Protein AF-A0A7H4M7T9-F1 (afdb_monomer_lite)

Radius of gyration: 28.95 Å; chains: 1; bounding box: 65×32×90 Å

Organism: Klebsiella variicola (NCBI:txid244366)

pLDDT: mean 80.7, std 13.99, range [36.09, 98.62]

Foldseek 3Di:
DVVVVVVVVVVVVVVVVVVVVVVVVVVVVVVVVVVVVVVVVVCCVVANDAQKKWKFKFAFDDPDQQDWDDPVRCPPTHTPDTDIHNHPVPPDPVVVAARIKMKMKHFYADDDDDPDGDGDIDIDIDIGGHDDD

Sequence (133 aa):
MGTTNAALAKKAEAAAVTALTQQVEQNGRDIRSNTDSITSLSNQLVNGQPNRWSRRLYPVQLANAGTVPSFSDVRAVAPTVVDEVADAAKLDFTSAGSYLIALYSCQVESGRRYHHHTGARRQGFLMIPAPYL

Secondary structure (DSSP, 8-state):
-HHHHHHHHHHHHHHHHHHHHHHHHHHHHHHHHHHHHHHHHHHHHHH-STT-EEEEEEE---SSTTPPP-GGGGTTPPPSEEEEESSGGG---STT-SSEEEEEEEEE---S-SS---PEEEEEEEEE-----

Structure (mmCIF, N/CA/C/O backbone):
data_AF-A0A7H4M7T9-F1
#
_entry.id   AF-A0A7H4M7T9-F1
#
loop_
_atom_site.group_PDB
_atom_site.id
_atom_site.type_symbol
_atom_site.label_atom_id
_atom_site.label_alt_id
_atom_site.label_comp_id
_atom_site.label_asym_id
_atom_site.label_entity_id
_atom_site.label_seq_id
_atom_site.pdbx_PDB_ins_code
_atom_site.Cartn_x
_atom_site.Cartn_y
_atom_site.Cartn_z
_atom_site.occupancy
_atom_site.B_iso_or_equiv
_atom_site.auth_seq_id
_atom_site.auth_comp_id
_atom_site.auth_asym_id
_atom_site.auth_atom_id
_atom_site.pdbx_PDB_model_num
ATOM 1 N N . MET A 1 1 ? -34.614 -2.216 58.022 1.00 64.62 1 MET A N 1
ATOM 2 C CA . MET A 1 1 ? -33.395 -2.662 57.306 1.00 64.62 1 MET A CA 1
ATOM 3 C C . MET A 1 1 ? -33.498 -2.632 55.772 1.00 64.62 1 MET A C 1
ATOM 5 O O . MET A 1 1 ? -32.474 -2.773 55.123 1.00 64.62 1 MET A O 1
ATOM 9 N N . GLY A 1 2 ? -34.667 -2.382 55.159 1.00 73.81 2 GLY A N 1
ATOM 10 C CA . GLY A 1 2 ? -34.794 -2.352 53.687 1.00 73.81 2 GLY A CA 1
ATOM 11 C C . GLY A 1 2 ? -34.290 -1.078 52.985 1.00 73.81 2 GLY A C 1
ATOM 12 O O . GLY A 1 2 ? -33.879 -1.139 51.831 1.00 73.81 2 GLY A O 1
ATOM 13 N N . THR A 1 3 ? -34.268 0.070 53.668 1.00 80.75 3 THR A N 1
ATOM 14 C CA . THR A 1 3 ? -33.884 1.366 53.072 1.00 80.75 3 THR A CA 1
ATOM 15 C C . THR A 1 3 ? -32.388 1.459 52.761 1.00 80.75 3 THR A C 1
ATOM 17 O O . THR A 1 3 ? -32.007 1.947 51.699 1.00 80.75 3 THR A O 1
ATOM 20 N N . THR A 1 4 ? -31.537 0.930 53.642 1.00 82.62 4 THR A N 1
ATOM 21 C CA . THR A 1 4 ? -30.078 0.907 53.460 1.00 82.62 4 THR A CA 1
ATOM 22 C C . THR A 1 4 ? -29.656 0.002 52.303 1.00 82.62 4 THR A C 1
ATOM 24 O O . THR A 1 4 ? -28.836 0.410 51.484 1.00 82.62 4 THR A O 1
ATOM 27 N N . ASN A 1 5 ? -30.251 -1.191 52.179 1.00 84.31 5 ASN A N 1
ATOM 28 C CA . ASN A 1 5 ? -29.942 -2.106 51.075 1.00 84.31 5 ASN A CA 1
ATOM 29 C C . ASN A 1 5 ? -30.339 -1.520 49.712 1.00 84.31 5 ASN A C 1
ATOM 31 O O . ASN A 1 5 ? -29.582 -1.642 48.754 1.00 84.31 5 ASN A O 1
ATOM 35 N N . ALA A 1 6 ? -31.479 -0.827 49.628 1.00 87.00 6 ALA A N 1
ATOM 36 C CA . ALA A 1 6 ? -31.903 -0.159 48.397 1.00 87.00 6 ALA A CA 1
ATOM 37 C C . ALA A 1 6 ? -30.980 1.014 48.012 1.00 87.00 6 ALA A C 1
ATOM 39 O O . ALA A 1 6 ? -30.665 1.200 46.837 1.00 87.00 6 ALA A O 1
ATOM 40 N N . ALA A 1 7 ? -30.515 1.794 48.993 1.00 86.69 7 ALA A N 1
ATOM 41 C CA . ALA A 1 7 ? -29.553 2.871 48.756 1.00 86.69 7 ALA A CA 1
ATOM 42 C C . ALA A 1 7 ? -28.188 2.333 48.294 1.00 86.69 7 ALA A C 1
ATOM 44 O O . ALA A 1 7 ? -27.565 2.907 47.399 1.00 86.69 7 ALA A O 1
ATOM 45 N N . LEU A 1 8 ? -27.744 1.210 48.868 1.00 87.88 8 LEU A N 1
ATOM 46 C CA . LEU A 1 8 ? -26.507 0.542 48.473 1.00 87.88 8 LEU A CA 1
ATOM 47 C C . LEU A 1 8 ? -26.581 0.014 47.033 1.00 87.88 8 LEU A C 1
ATOM 49 O O . LEU A 1 8 ? -25.646 0.238 46.266 1.00 87.88 8 LEU A O 1
ATOM 53 N N . ALA A 1 9 ? -27.702 -0.604 46.648 1.00 87.56 9 ALA A N 1
ATOM 54 C CA . ALA A 1 9 ? -27.934 -1.075 45.281 1.00 87.56 9 ALA A CA 1
ATOM 55 C C . ALA A 1 9 ? -27.879 0.075 44.259 1.00 87.56 9 ALA A C 1
ATOM 57 O O . ALA A 1 9 ? -27.102 0.016 43.311 1.00 87.56 9 ALA A O 1
ATOM 58 N N . LYS A 1 10 ? -28.589 1.184 44.513 1.00 89.62 10 LYS A N 1
ATOM 59 C CA . LYS A 1 10 ? -28.548 2.372 43.638 1.00 89.62 10 LYS A CA 1
ATOM 60 C C . LYS A 1 10 ? -27.150 2.970 43.502 1.00 89.62 10 LYS A C 1
ATOM 62 O O . LYS A 1 10 ? -26.765 3.419 42.427 1.00 89.62 10 LYS A O 1
ATOM 67 N N . LYS A 1 11 ? -26.374 2.995 44.590 1.00 86.38 11 LYS A N 1
ATOM 68 C CA . LYS A 1 11 ? -24.992 3.490 44.555 1.00 86.38 11 LYS A CA 1
ATOM 69 C C . LYS A 1 11 ? -24.090 2.576 43.720 1.00 86.38 11 LYS A C 1
ATOM 71 O O . LYS A 1 11 ? -23.244 3.081 42.985 1.00 86.38 11 LYS A O 1
ATOM 76 N N . ALA A 1 12 ? -24.278 1.261 43.816 1.00 89.00 12 ALA A N 1
ATOM 77 C CA . ALA A 1 12 ? -23.558 0.292 42.995 1.00 89.00 12 ALA A CA 1
ATOM 78 C C . ALA A 1 12 ? -23.916 0.434 41.504 1.00 89.00 12 ALA A C 1
ATOM 80 O O . ALA A 1 12 ? -23.020 0.472 40.665 1.00 89.00 12 ALA A O 1
ATOM 81 N N . GLU A 1 13 ? -25.199 0.608 41.178 1.00 94.12 13 GLU A N 1
ATOM 82 C CA . GLU A 1 13 ? -25.668 0.882 39.812 1.00 94.12 13 GLU A CA 1
ATOM 83 C C . GLU A 1 13 ? -25.070 2.180 39.251 1.00 94.12 13 GLU A C 1
ATOM 85 O O . GLU A 1 13 ? -24.544 2.191 38.140 1.00 94.12 13 GLU A O 1
ATOM 90 N N . ALA A 1 14 ? -25.065 3.264 40.032 1.00 94.50 14 ALA A N 1
ATOM 91 C CA . ALA A 1 14 ? -24.474 4.536 39.616 1.00 94.50 14 ALA A CA 1
ATOM 92 C C . ALA A 1 14 ? -22.960 4.424 39.344 1.00 94.50 14 ALA A C 1
ATOM 94 O O . ALA A 1 14 ? -22.448 5.028 38.397 1.00 94.50 14 ALA A O 1
ATOM 95 N N . ALA A 1 15 ? -22.240 3.629 40.141 1.00 94.75 15 ALA A N 1
ATOM 96 C CA . ALA A 1 15 ? -20.821 3.359 39.923 1.00 94.75 15 ALA A CA 1
ATOM 97 C C . ALA A 1 15 ? -20.584 2.544 38.640 1.00 94.75 15 ALA A C 1
ATOM 99 O O . ALA A 1 15 ? -19.703 2.890 37.853 1.00 94.75 15 ALA A O 1
ATOM 100 N N . ALA A 1 16 ? -21.401 1.516 38.393 1.00 96.69 16 ALA A N 1
ATOM 101 C CA . ALA A 1 16 ? -21.334 0.717 37.170 1.00 96.69 16 ALA A CA 1
ATOM 102 C C . ALA A 1 16 ? -21.625 1.558 35.916 1.00 96.69 16 ALA A C 1
ATOM 104 O O . ALA A 1 16 ? -20.903 1.459 34.925 1.00 96.69 16 ALA A O 1
ATOM 105 N N . VAL A 1 17 ? -22.630 2.439 35.976 1.00 97.12 17 VAL A N 1
ATOM 106 C CA . VAL A 1 17 ? -22.944 3.373 34.884 1.00 97.12 17 VAL A CA 1
ATOM 107 C C . VAL A 1 17 ? -21.786 4.337 34.644 1.00 97.12 17 VAL A C 1
ATOM 109 O O . VAL A 1 17 ? -21.398 4.544 33.500 1.00 97.12 17 VAL A O 1
ATOM 112 N N . THR A 1 18 ? -21.180 4.880 35.701 1.00 97.12 18 THR A N 1
ATOM 113 C CA . THR A 1 18 ? -20.014 5.770 35.570 1.00 97.12 18 THR A CA 1
ATOM 114 C C . THR A 1 18 ? -18.841 5.064 34.887 1.00 97.12 18 THR A C 1
ATOM 116 O O . THR A 1 18 ? -18.236 5.629 33.977 1.00 97.12 18 THR A O 1
ATOM 119 N N . ALA A 1 19 ? -18.548 3.820 35.278 1.00 97.75 19 ALA A N 1
ATOM 120 C CA . ALA A 1 19 ? -17.489 3.024 34.663 1.00 97.75 19 ALA A CA 1
ATOM 121 C C . ALA A 1 19 ? -17.773 2.737 33.179 1.00 97.75 19 ALA A C 1
ATOM 123 O O . ALA A 1 19 ? -16.881 2.867 32.341 1.00 97.75 19 ALA A O 1
ATOM 124 N N . LEU A 1 20 ? -19.024 2.410 32.833 1.00 98.31 20 LEU A N 1
ATOM 125 C CA . LEU A 1 20 ? -19.424 2.205 31.441 1.00 98.31 20 LEU A CA 1
ATOM 126 C C . LEU A 1 20 ? -19.294 3.491 30.617 1.00 98.31 20 LEU A C 1
ATOM 128 O O . LEU A 1 20 ? -18.774 3.443 29.505 1.00 98.31 20 LEU A O 1
ATOM 132 N N . THR A 1 21 ? -19.707 4.640 31.157 1.00 98.12 21 THR A N 1
ATOM 133 C CA . THR A 1 21 ? -19.552 5.943 30.491 1.00 98.12 21 THR A CA 1
ATOM 134 C C . THR A 1 21 ? -18.083 6.234 30.194 1.00 98.12 21 THR A C 1
ATOM 136 O O . THR A 1 21 ? -17.741 6.546 29.055 1.00 98.12 21 THR A O 1
ATOM 139 N N . GLN A 1 22 ? -17.197 6.043 31.176 1.00 98.56 22 GLN A N 1
ATOM 140 C CA . GLN A 1 22 ? -15.754 6.227 30.995 1.00 98.56 22 GLN A CA 1
ATOM 141 C C . GLN A 1 22 ? -15.181 5.287 29.926 1.00 98.56 22 GLN A C 1
ATOM 143 O O . GLN A 1 22 ? -14.381 5.714 29.091 1.00 98.56 22 GLN A O 1
ATOM 148 N N . GLN A 1 23 ? -15.617 4.023 29.911 1.00 98.56 23 GLN A N 1
ATOM 149 C CA . GLN A 1 23 ? -15.197 3.058 28.897 1.00 98.56 23 GLN A CA 1
ATOM 150 C C . GLN A 1 23 ? -15.670 3.464 27.498 1.00 98.56 23 GLN A C 1
ATOM 152 O O . GLN A 1 23 ? -14.899 3.386 26.546 1.00 98.56 23 GLN A O 1
ATOM 157 N N . VAL A 1 24 ? -16.919 3.911 27.350 1.00 98.62 24 VAL A N 1
ATOM 158 C CA . VAL A 1 24 ? -17.466 4.355 26.059 1.00 98.62 24 VAL A CA 1
ATOM 159 C C . VAL A 1 24 ? -16.740 5.600 25.555 1.00 98.62 24 VAL A C 1
ATOM 161 O O . VAL A 1 24 ? -16.415 5.677 24.370 1.00 98.62 24 VAL A O 1
ATOM 164 N N . GLU A 1 25 ? -16.430 6.552 26.434 1.00 98.56 25 GLU A N 1
ATOM 165 C CA . GLU A 1 25 ? -15.628 7.724 26.079 1.00 98.56 25 GLU A CA 1
ATOM 166 C C . GLU A 1 25 ? -14.226 7.333 25.607 1.00 98.56 25 GLU A C 1
ATOM 168 O O . GLU A 1 25 ? -13.764 7.838 24.580 1.00 98.56 25 GLU A O 1
ATOM 173 N N . GLN A 1 26 ? -13.566 6.412 26.318 1.00 98.62 26 GLN A N 1
ATOM 174 C CA . GLN A 1 26 ? -12.257 5.895 25.923 1.00 98.62 26 GLN A CA 1
ATOM 175 C C . GLN A 1 26 ? -12.327 5.169 24.580 1.00 98.62 26 GLN A C 1
ATOM 177 O O . GLN A 1 26 ? -11.570 5.506 23.675 1.00 98.62 26 GLN A O 1
ATOM 182 N N . ASN A 1 27 ? -13.300 4.275 24.401 1.00 98.50 27 ASN A N 1
ATOM 183 C CA . ASN A 1 27 ? -13.534 3.596 23.130 1.00 98.50 27 ASN A CA 1
ATOM 184 C C . ASN A 1 27 ? -13.744 4.610 22.001 1.00 98.50 27 ASN A C 1
ATOM 186 O O . ASN A 1 27 ? -13.192 4.461 20.916 1.00 98.50 27 ASN A O 1
ATOM 190 N N . GLY A 1 28 ? -14.503 5.679 22.250 1.00 98.62 28 GLY A N 1
ATOM 191 C CA . GLY A 1 28 ? -14.693 6.756 21.285 1.00 98.62 28 GLY A CA 1
ATOM 192 C C . GLY A 1 28 ? -13.389 7.475 20.928 1.00 98.62 28 GLY A C 1
ATOM 193 O O . GLY A 1 28 ? -13.214 7.883 19.779 1.00 98.62 28 GLY A O 1
ATOM 194 N N . ARG A 1 29 ? -12.466 7.662 21.880 1.00 98.62 29 ARG A N 1
ATOM 195 C CA . ARG A 1 29 ? -11.125 8.216 21.610 1.00 98.62 29 ARG A CA 1
ATOM 196 C C . ARG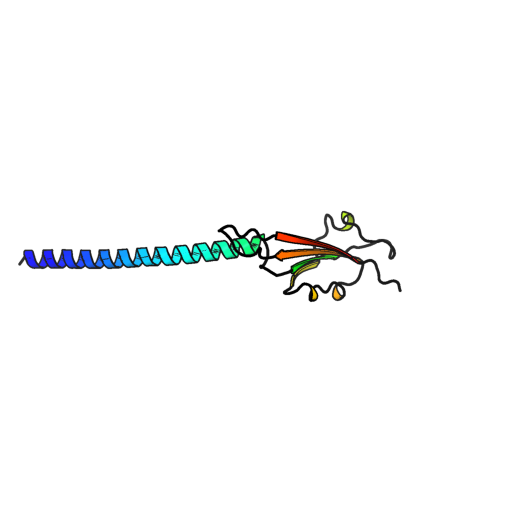 A 1 29 ? -10.291 7.256 20.761 1.00 98.62 29 ARG A C 1
ATOM 198 O O . ARG A 1 29 ? -9.755 7.676 19.736 1.00 98.62 29 ARG A O 1
ATOM 205 N N . ASP A 1 30 ? -10.259 5.981 21.131 1.00 98.38 30 ASP A N 1
ATOM 206 C CA . ASP A 1 30 ? -9.470 4.953 20.446 1.00 98.38 30 ASP A CA 1
ATOM 207 C C . ASP A 1 30 ? -9.966 4.726 19.011 1.00 98.38 30 ASP A C 1
ATOM 209 O O . ASP A 1 30 ? -9.174 4.663 18.074 1.00 98.38 30 ASP A O 1
ATOM 213 N N . ILE A 1 31 ? -11.287 4.702 18.803 1.00 98.12 31 ILE A N 1
ATOM 214 C CA . ILE A 1 31 ? -11.896 4.573 17.472 1.00 98.12 31 ILE A CA 1
ATOM 215 C C . ILE A 1 31 ? -11.511 5.749 16.570 1.00 98.12 31 ILE A C 1
ATOM 217 O O . ILE A 1 31 ? -11.197 5.535 15.398 1.00 98.12 31 ILE A O 1
ATOM 221 N N . ARG A 1 32 ? -11.510 6.985 17.089 1.00 98.00 32 ARG A N 1
ATOM 222 C CA . ARG A 1 32 ? -11.076 8.156 16.308 1.00 98.00 32 ARG A CA 1
ATOM 223 C C . ARG A 1 32 ? -9.605 8.034 15.914 1.00 98.00 32 ARG A C 1
ATOM 225 O O . ARG A 1 32 ? -9.294 8.159 14.736 1.00 98.00 32 ARG A O 1
ATOM 232 N N . SER A 1 33 ? -8.735 7.678 16.860 1.00 97.81 33 SER A N 1
ATOM 233 C CA . SER A 1 33 ? -7.309 7.457 16.587 1.00 97.81 33 SER A CA 1
ATOM 234 C C . SER A 1 33 ? -7.070 6.358 15.540 1.00 97.81 33 SER A C 1
ATOM 236 O O . SER A 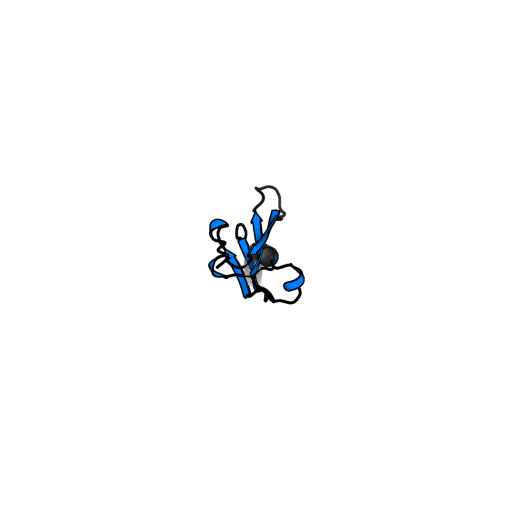1 33 ? -6.262 6.525 14.620 1.00 97.81 33 SER A O 1
ATOM 238 N N . ASN A 1 34 ? -7.823 5.259 15.620 1.00 97.62 34 ASN A N 1
ATOM 239 C CA . ASN A 1 34 ? -7.773 4.192 14.625 1.00 97.62 34 ASN A CA 1
ATOM 240 C C . ASN A 1 34 ? -8.267 4.669 13.253 1.00 97.62 34 ASN A C 1
ATOM 242 O O . ASN A 1 34 ? -7.662 4.334 12.240 1.00 97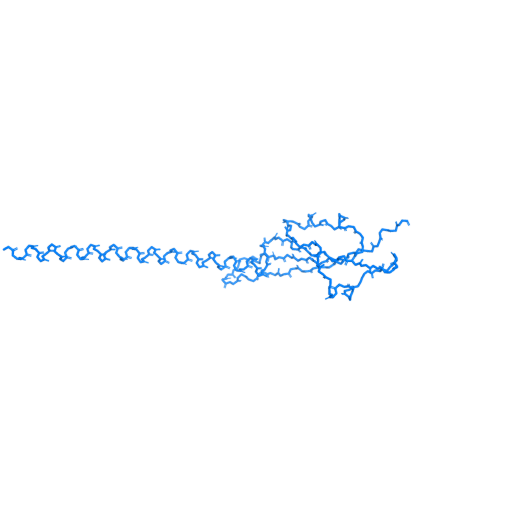.62 34 ASN A O 1
ATOM 246 N N . THR A 1 35 ? -9.328 5.478 13.207 1.00 97.25 35 THR A N 1
ATOM 247 C CA . THR A 1 35 ? -9.873 6.039 11.958 1.00 97.25 35 THR A CA 1
ATOM 248 C C . THR A 1 35 ? -8.864 6.958 11.269 1.00 97.25 35 THR A C 1
ATOM 250 O O . THR A 1 35 ? -8.666 6.856 10.055 1.00 97.25 35 THR A O 1
ATOM 253 N N . ASP A 1 36 ? -8.172 7.804 12.033 1.00 95.62 36 ASP A N 1
ATOM 254 C CA . ASP A 1 36 ? -7.114 8.678 11.515 1.00 95.62 36 ASP A CA 1
ATOM 255 C C . ASP A 1 36 ? -5.940 7.858 10.964 1.00 95.62 36 ASP A C 1
ATOM 257 O O . ASP A 1 36 ? -5.446 8.116 9.861 1.00 95.62 36 ASP A O 1
ATOM 261 N N . SER A 1 37 ? -5.543 6.810 11.693 1.00 94.88 37 SER A N 1
ATOM 262 C CA . SER A 1 37 ? -4.493 5.882 11.263 1.00 94.88 37 SER A CA 1
ATOM 263 C C . SER A 1 37 ? -4.883 5.179 9.962 1.00 94.88 37 SER A C 1
ATOM 265 O O . SER A 1 37 ? -4.132 5.226 8.992 1.00 94.88 37 SER A O 1
ATOM 267 N N . ILE A 1 38 ? -6.086 4.603 9.886 1.00 95.00 38 ILE A N 1
ATOM 268 C CA . ILE A 1 38 ? -6.602 3.937 8.680 1.00 95.00 38 ILE A CA 1
ATOM 269 C C . ILE A 1 38 ? -6.654 4.905 7.496 1.00 95.00 38 ILE A C 1
ATOM 271 O O . ILE A 1 38 ? -6.261 4.538 6.391 1.00 95.00 38 ILE A O 1
ATOM 275 N N . THR A 1 39 ? -7.084 6.147 7.718 1.00 90.75 39 THR A N 1
ATOM 276 C CA . THR A 1 39 ? -7.114 7.177 6.671 1.00 90.75 39 THR A CA 1
ATOM 277 C C . THR A 1 39 ? -5.708 7.453 6.133 1.00 90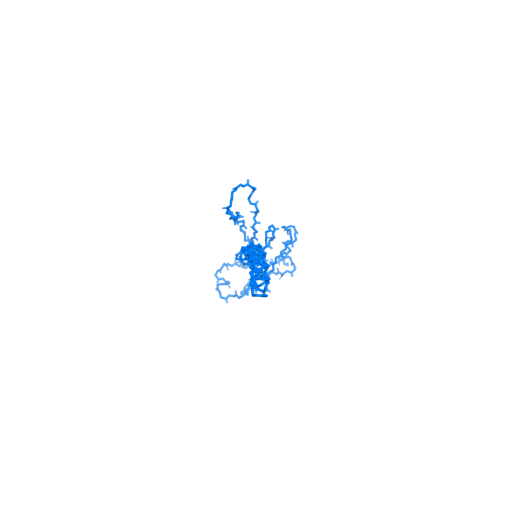.75 39 THR A C 1
ATOM 279 O O . THR A 1 39 ? -5.506 7.507 4.919 1.00 90.75 39 THR A O 1
ATOM 282 N N . SER A 1 40 ? -4.716 7.568 7.019 1.00 86.38 40 SER A N 1
ATOM 283 C CA . SER A 1 40 ? -3.311 7.737 6.637 1.00 86.38 40 SER A CA 1
ATOM 284 C C . SER A 1 40 ? -2.785 6.537 5.840 1.00 86.38 40 SER A C 1
ATOM 286 O O . SER A 1 40 ? -2.249 6.715 4.744 1.00 86.38 40 SER A O 1
ATOM 288 N N . LEU A 1 41 ? -3.019 5.310 6.325 1.00 91.50 41 LEU A N 1
ATOM 289 C CA . LEU A 1 41 ? -2.618 4.083 5.630 1.00 91.50 41 LEU A CA 1
ATOM 290 C C . LEU A 1 41 ? -3.286 3.955 4.252 1.00 91.50 41 LEU A C 1
ATOM 292 O O . LEU A 1 41 ? -2.614 3.635 3.274 1.00 91.50 41 LEU A O 1
ATOM 296 N N . SER A 1 42 ? -4.587 4.238 4.148 1.00 90.50 42 SER A N 1
ATOM 297 C CA . SER A 1 42 ? -5.323 4.201 2.879 1.00 90.50 42 SER A CA 1
ATOM 298 C C . SER A 1 42 ? -4.731 5.180 1.867 1.00 90.50 42 SER A C 1
ATOM 300 O O . SER A 1 42 ? -4.558 4.845 0.694 1.00 90.50 42 SER A O 1
ATOM 302 N N . ASN A 1 43 ? -4.380 6.386 2.317 1.00 85.19 43 ASN A N 1
ATOM 303 C CA . ASN A 1 43 ? -3.747 7.377 1.457 1.00 85.19 43 ASN A CA 1
ATOM 304 C C . ASN A 1 43 ? -2.354 6.929 1.005 1.00 85.19 43 ASN A C 1
ATOM 306 O O . ASN A 1 43 ? -2.039 7.094 -0.172 1.00 85.19 43 ASN A O 1
ATOM 310 N N . GLN A 1 44 ? -1.552 6.331 1.893 1.00 85.31 44 GLN A N 1
ATOM 311 C CA . GLN A 1 44 ? -0.237 5.782 1.548 1.00 85.31 44 GLN A CA 1
ATOM 312 C C . GLN A 1 44 ? -0.336 4.618 0.556 1.00 85.31 44 GLN A C 1
ATOM 314 O O . GLN A 1 44 ? 0.465 4.535 -0.366 1.00 85.31 44 GLN A O 1
ATOM 319 N N . LEU A 1 45 ? -1.327 3.736 0.691 1.00 87.00 45 LEU A N 1
ATOM 320 C CA . LEU A 1 45 ? -1.498 2.603 -0.221 1.00 87.00 45 LEU A CA 1
ATOM 321 C C . LEU A 1 45 ? -1.865 3.053 -1.644 1.00 87.00 45 LEU A C 1
ATOM 323 O O . LEU A 1 45 ? -1.335 2.530 -2.621 1.00 87.00 45 LEU A O 1
ATOM 327 N N . VAL A 1 46 ? -2.774 4.022 -1.769 1.00 84.56 46 VAL A N 1
ATOM 328 C CA . VAL A 1 46 ? -3.255 4.507 -3.075 1.00 84.56 46 VAL A CA 1
ATOM 329 C C . VAL A 1 46 ? -2.252 5.458 -3.733 1.00 84.56 46 VAL A C 1
ATOM 331 O O . VAL A 1 46 ? -2.128 5.496 -4.964 1.00 84.56 46 VAL A O 1
ATOM 334 N N . ASN A 1 47 ? -1.549 6.256 -2.928 1.00 79.88 47 ASN A N 1
ATOM 335 C CA . ASN A 1 47 ? -0.676 7.316 -3.424 1.00 79.88 47 ASN A CA 1
ATOM 336 C C . ASN A 1 47 ? 0.819 7.012 -3.341 1.00 79.88 47 ASN A C 1
ATOM 338 O O . ASN A 1 47 ? 1.596 7.742 -3.954 1.00 79.88 47 ASN A O 1
ATOM 342 N N . GLY A 1 48 ? 1.210 5.929 -2.677 1.00 81.12 48 GLY A N 1
ATOM 343 C CA . GLY A 1 48 ? 2.590 5.702 -2.268 1.00 81.12 48 GLY A CA 1
ATOM 344 C C . GLY A 1 48 ? 2.943 6.518 -1.026 1.00 81.12 48 GLY A C 1
ATOM 345 O O . GLY A 1 48 ? 2.177 7.377 -0.570 1.00 81.12 48 GLY A O 1
ATOM 346 N N . GLN A 1 49 ? 4.115 6.251 -0.458 1.00 84.75 49 GLN A N 1
ATOM 347 C CA . GLN A 1 49 ? 4.595 7.018 0.689 1.00 84.75 49 GLN A CA 1
ATOM 348 C C . GLN A 1 49 ? 4.859 8.486 0.292 1.00 84.75 49 GLN A C 1
ATOM 350 O O . GLN A 1 49 ? 5.393 8.762 -0.790 1.00 84.75 49 GLN A O 1
ATOM 355 N N . PRO A 1 50 ? 4.514 9.460 1.155 1.00 79.25 50 PRO A N 1
ATOM 356 C CA . PRO A 1 50 ? 4.756 10.869 0.869 1.00 79.25 50 PRO A CA 1
ATOM 357 C C . PRO A 1 50 ? 6.256 11.144 0.721 1.00 79.25 50 PRO A C 1
ATOM 359 O O . PRO A 1 50 ? 7.079 10.575 1.438 1.00 79.25 50 PRO A O 1
ATOM 362 N N . ASN A 1 51 ? 6.610 12.038 -0.207 1.00 80.81 51 ASN A N 1
ATOM 363 C CA . ASN A 1 51 ? 7.991 12.433 -0.505 1.00 80.81 51 ASN A CA 1
ATOM 364 C C . ASN A 1 51 ? 8.922 11.263 -0.884 1.00 80.81 51 ASN A C 1
ATOM 366 O O . ASN A 1 51 ? 10.143 11.387 -0.800 1.00 80.81 51 ASN A O 1
ATOM 370 N N . ARG A 1 52 ? 8.364 10.130 -1.324 1.00 85.44 52 ARG A N 1
ATOM 371 C CA . ARG A 1 52 ? 9.105 9.001 -1.894 1.00 85.44 52 ARG A CA 1
ATOM 372 C C . ARG A 1 52 ? 8.883 8.943 -3.399 1.00 85.44 52 ARG A C 1
ATOM 374 O O . ARG A 1 52 ? 7.815 9.286 -3.904 1.00 85.44 52 ARG A O 1
ATOM 381 N N . TRP A 1 53 ? 9.901 8.488 -4.119 1.00 86.94 53 TRP A N 1
ATOM 382 C CA . TRP A 1 53 ? 9.815 8.250 -5.553 1.00 86.94 53 TRP A CA 1
ATOM 383 C C . TRP A 1 53 ? 9.513 6.782 -5.807 1.00 86.94 53 TRP A C 1
ATOM 385 O O . TRP A 1 53 ? 10.359 5.925 -5.572 1.00 86.94 53 TRP A O 1
ATOM 395 N N . SER A 1 54 ? 8.319 6.496 -6.310 1.00 88.56 54 SER A N 1
ATOM 396 C CA . SER A 1 54 ? 8.003 5.195 -6.885 1.00 88.56 54 SER A CA 1
ATOM 397 C C . SER A 1 54 ? 8.688 5.073 -8.242 1.00 88.56 54 SER A C 1
ATOM 399 O O . SER A 1 54 ? 8.555 5.975 -9.075 1.00 88.56 54 SER A O 1
ATOM 401 N N . ARG A 1 55 ? 9.393 3.965 -8.485 1.00 88.50 55 ARG A N 1
ATOM 402 C CA . ARG A 1 55 ? 9.908 3.611 -9.814 1.00 88.50 55 ARG A CA 1
ATOM 403 C C . ARG A 1 55 ? 9.386 2.247 -10.245 1.00 88.50 55 ARG A C 1
ATOM 405 O O . ARG A 1 55 ? 9.201 1.336 -9.439 1.00 88.50 55 ARG A O 1
ATOM 412 N N . ARG A 1 56 ? 9.142 2.120 -11.546 1.00 89.50 56 ARG A N 1
ATOM 413 C CA . ARG A 1 56 ? 8.774 0.876 -12.219 1.00 89.50 56 ARG A CA 1
ATOM 414 C C . ARG A 1 56 ? 9.648 0.713 -13.448 1.00 89.50 56 ARG A C 1
ATOM 416 O O . ARG A 1 56 ? 9.662 1.605 -14.297 1.00 89.50 56 ARG A O 1
ATOM 423 N N . LEU A 1 57 ? 10.358 -0.405 -13.539 1.00 88.62 57 LEU A N 1
ATOM 424 C CA . LEU A 1 57 ? 11.261 -0.693 -14.655 1.00 88.62 57 LEU A CA 1
ATOM 425 C C . LEU A 1 57 ? 10.699 -1.827 -15.498 1.00 88.62 57 LEU A C 1
ATOM 427 O O . LEU A 1 57 ? 10.410 -2.901 -14.973 1.00 88.62 57 LEU A O 1
ATOM 431 N N . TYR A 1 58 ? 10.544 -1.575 -16.793 1.00 89.31 58 TYR A N 1
ATOM 432 C CA . TYR A 1 58 ? 10.042 -2.543 -17.757 1.00 89.31 58 TYR A CA 1
ATOM 433 C C . TYR A 1 58 ? 11.176 -2.944 -18.700 1.00 89.31 58 TYR A C 1
ATOM 435 O O . TYR A 1 58 ? 11.649 -2.078 -19.447 1.00 89.31 58 TYR A O 1
ATOM 443 N N . PRO A 1 59 ? 11.628 -4.212 -18.673 1.00 84.50 59 PRO A N 1
ATOM 444 C CA . PRO A 1 59 ? 12.585 -4.704 -19.652 1.00 84.50 59 PRO A CA 1
ATOM 445 C C . PRO A 1 59 ? 11.941 -4.715 -21.031 1.00 84.50 59 PRO A C 1
ATOM 447 O O . PRO A 1 59 ? 10.758 -5.030 -21.176 1.00 84.50 59 PRO A O 1
ATOM 450 N N . VAL A 1 60 ? 12.736 -4.394 -22.045 1.00 82.19 60 VAL A N 1
ATOM 451 C CA . VAL A 1 60 ? 12.301 -4.433 -23.435 1.00 82.19 60 VAL A CA 1
ATOM 452 C C . VAL A 1 60 ? 13.220 -5.358 -24.210 1.00 82.19 60 VAL A C 1
ATOM 454 O O . VAL A 1 60 ? 14.435 -5.174 -24.250 1.00 82.19 60 VAL A O 1
ATOM 457 N N . GLN A 1 61 ? 12.630 -6.369 -24.841 1.00 75.12 61 GLN A N 1
ATOM 458 C CA . GLN A 1 61 ? 13.351 -7.251 -25.744 1.00 75.12 61 GLN A CA 1
ATOM 459 C C . GLN A 1 61 ? 13.306 -6.644 -27.145 1.00 75.12 61 GLN A C 1
ATOM 461 O O . GLN A 1 61 ? 12.302 -6.744 -27.846 1.00 75.12 61 GLN A O 1
ATOM 466 N N . LEU A 1 62 ? 14.387 -5.977 -27.543 1.00 72.12 62 LEU A N 1
ATOM 467 C CA . LEU A 1 62 ? 14.494 -5.369 -28.865 1.00 72.12 62 LEU A CA 1
ATOM 468 C C . LEU A 1 62 ? 15.140 -6.337 -29.852 1.00 72.12 62 LEU A C 1
ATOM 470 O O . LEU A 1 62 ? 16.137 -6.986 -29.546 1.00 72.12 62 LEU A O 1
ATOM 474 N N . ALA A 1 63 ? 14.575 -6.410 -31.058 1.00 69.69 63 ALA A N 1
ATOM 475 C CA . ALA A 1 63 ? 15.114 -7.235 -32.137 1.00 69.69 63 ALA A CA 1
ATOM 476 C C . ALA A 1 63 ? 16.466 -6.713 -32.657 1.00 69.69 63 ALA A C 1
ATOM 478 O O . ALA A 1 63 ? 17.266 -7.492 -33.162 1.00 69.69 63 ALA A O 1
ATOM 479 N N . ASN A 1 64 ? 16.722 -5.406 -32.521 1.00 70.25 64 ASN A N 1
ATOM 480 C CA . ASN A 1 64 ? 17.919 -4.738 -33.021 1.00 70.25 64 ASN A CA 1
ATOM 481 C C . ASN A 1 64 ? 18.496 -3.788 -31.971 1.00 70.25 64 ASN A C 1
ATOM 483 O O . ASN A 1 64 ? 17.767 -3.012 -31.353 1.00 70.25 64 ASN A O 1
ATOM 487 N N . ALA A 1 65 ? 19.823 -3.791 -31.843 1.00 64.38 65 ALA A N 1
ATOM 488 C CA . ALA A 1 65 ? 20.525 -3.054 -30.798 1.00 64.38 65 ALA A CA 1
ATOM 489 C C . ALA A 1 65 ? 20.496 -1.515 -30.936 1.00 64.38 65 ALA A C 1
ATOM 491 O O . ALA A 1 65 ? 20.828 -0.797 -29.999 1.00 64.38 65 ALA A O 1
ATOM 492 N N . GLY A 1 66 ? 20.078 -0.993 -32.093 1.00 67.31 66 GLY A N 1
ATOM 493 C CA . GLY A 1 66 ? 19.997 0.450 -32.360 1.00 67.31 66 GLY A CA 1
ATOM 494 C C . GLY A 1 66 ? 18.610 1.067 -32.162 1.00 67.31 66 GLY A C 1
ATOM 495 O O . GLY A 1 66 ? 18.443 2.268 -32.368 1.00 67.31 66 GLY A O 1
ATOM 496 N N . THR A 1 67 ? 17.593 0.275 -31.819 1.00 72.94 67 THR A N 1
ATOM 497 C CA . THR A 1 67 ? 16.218 0.775 -31.712 1.00 72.94 67 THR A CA 1
ATOM 498 C C . THR A 1 67 ? 15.968 1.370 -30.328 1.00 72.94 67 THR A C 1
ATOM 500 O O . THR A 1 67 ? 16.225 0.732 -29.310 1.00 72.94 67 THR A O 1
ATOM 503 N N . VAL A 1 68 ? 15.443 2.597 -30.281 1.00 75.88 68 VAL A N 1
ATOM 504 C CA . VAL A 1 68 ? 14.943 3.191 -29.034 1.00 75.88 68 VAL A CA 1
ATOM 505 C C . VAL A 1 68 ? 13.648 2.465 -28.644 1.00 75.88 68 VAL A C 1
ATOM 507 O O . VAL A 1 68 ? 12.751 2.377 -29.485 1.00 75.88 68 VAL A O 1
ATOM 510 N N . PRO A 1 69 ? 13.525 1.952 -27.406 1.00 81.06 69 PRO A N 1
ATOM 511 C CA . PRO A 1 69 ? 12.294 1.325 -26.932 1.00 81.06 69 PRO A CA 1
ATOM 512 C C . PRO A 1 69 ? 11.071 2.240 -27.068 1.00 81.06 69 PRO A C 1
ATOM 514 O O . PRO A 1 69 ? 11.187 3.452 -26.922 1.00 81.06 69 PRO A O 1
ATOM 517 N N . SER A 1 70 ? 9.883 1.677 -27.268 1.00 84.94 70 SER A N 1
ATOM 518 C CA . SER A 1 70 ? 8.611 2.402 -27.325 1.00 84.94 70 SER A CA 1
ATOM 519 C C . SER A 1 70 ? 7.604 1.856 -26.308 1.00 84.94 70 SER A C 1
ATOM 521 O O . SER A 1 70 ? 7.660 0.696 -25.908 1.00 84.94 70 SER A O 1
ATOM 523 N N . PHE A 1 71 ? 6.616 2.659 -25.902 1.00 83.94 71 PHE A N 1
ATOM 524 C CA . PHE A 1 71 ? 5.591 2.193 -24.954 1.00 83.94 71 PHE A CA 1
ATOM 525 C C . PHE A 1 71 ? 4.780 0.991 -25.452 1.00 83.94 71 PHE A C 1
ATOM 527 O O . PHE A 1 71 ? 4.255 0.231 -24.638 1.00 83.94 71 PHE A O 1
ATOM 534 N N . SER A 1 72 ? 4.679 0.804 -26.770 1.00 86.38 72 SER A N 1
ATOM 535 C CA . SER A 1 72 ? 4.028 -0.370 -27.354 1.00 86.38 72 SER A CA 1
ATOM 536 C C . SER A 1 72 ? 4.698 -1.668 -26.913 1.00 86.38 72 SER A C 1
ATOM 538 O O . SER A 1 72 ? 3.996 -2.654 -26.690 1.00 86.38 72 SER A O 1
ATOM 540 N N . ASP A 1 73 ? 6.014 -1.639 -26.701 1.00 83.75 73 ASP A N 1
ATOM 541 C CA . ASP A 1 73 ? 6.813 -2.817 -26.373 1.00 83.75 73 ASP A CA 1
ATOM 542 C C . ASP A 1 73 ? 6.548 -3.348 -24.952 1.00 83.75 73 ASP A C 1
ATOM 544 O O . ASP A 1 73 ? 6.900 -4.482 -24.642 1.00 83.75 73 ASP A O 1
ATOM 548 N N . VAL A 1 74 ? 5.884 -2.567 -24.086 1.00 86.25 74 VAL A N 1
ATOM 549 C CA . VAL A 1 74 ? 5.648 -2.927 -22.672 1.00 86.25 74 VAL A CA 1
ATOM 550 C C . VAL A 1 74 ? 4.174 -3.072 -22.291 1.00 86.25 74 VAL A C 1
ATOM 552 O O . VAL A 1 74 ? 3.861 -3.309 -21.126 1.00 86.25 74 VAL A O 1
ATOM 555 N N . ARG A 1 75 ? 3.236 -2.977 -23.246 1.00 84.69 75 ARG A N 1
ATOM 556 C CA . ARG A 1 75 ? 1.782 -2.986 -22.958 1.00 84.69 75 ARG A CA 1
ATOM 557 C C . ARG A 1 75 ? 1.280 -4.240 -22.228 1.00 84.69 75 ARG A C 1
ATOM 559 O O . ARG A 1 75 ? 0.250 -4.167 -21.567 1.00 84.69 75 ARG A O 1
ATOM 566 N N . ALA A 1 76 ? 1.987 -5.362 -22.349 1.00 84.94 76 ALA A N 1
ATOM 567 C CA . ALA A 1 76 ? 1.674 -6.628 -21.679 1.00 84.94 76 ALA A CA 1
ATOM 568 C C . ALA A 1 76 ? 2.858 -7.182 -20.863 1.00 84.94 76 ALA A C 1
ATOM 570 O O . ALA A 1 76 ? 2.859 -8.350 -20.480 1.00 84.94 76 ALA A O 1
ATOM 571 N N . VAL A 1 77 ? 3.875 -6.356 -20.610 1.00 87.31 77 VAL A N 1
ATOM 572 C CA . VAL A 1 77 ? 5.084 -6.757 -19.885 1.00 87.31 77 VAL A CA 1
ATOM 573 C C . VAL A 1 77 ? 4.957 -6.308 -18.434 1.00 87.31 77 VAL A C 1
ATOM 575 O O . VAL A 1 77 ? 4.703 -5.137 -18.151 1.00 87.31 77 VAL A O 1
ATOM 578 N N . ALA A 1 78 ? 5.129 -7.239 -17.495 1.00 88.81 78 ALA A N 1
ATOM 579 C CA . ALA A 1 78 ? 5.194 -6.898 -16.080 1.00 88.81 78 ALA A CA 1
ATOM 580 C C . ALA A 1 78 ? 6.522 -6.180 -15.772 1.00 88.81 78 ALA A C 1
ATOM 582 O O . ALA A 1 78 ? 7.561 -6.560 -16.319 1.00 88.81 78 ALA A O 1
ATOM 583 N N . PRO A 1 79 ? 6.526 -5.162 -14.896 1.00 89.88 79 PRO A N 1
ATOM 584 C CA . PRO A 1 79 ? 7.773 -4.538 -14.480 1.00 89.88 79 PRO A CA 1
ATOM 585 C C . PRO A 1 79 ? 8.625 -5.534 -13.684 1.00 89.88 79 PRO A C 1
ATOM 587 O O . PRO A 1 79 ? 8.103 -6.289 -12.865 1.00 89.88 79 PRO A O 1
ATOM 590 N N . THR A 1 80 ? 9.939 -5.502 -13.885 1.00 89.31 80 THR A N 1
ATOM 591 C CA . THR A 1 80 ? 10.895 -6.316 -13.116 1.00 89.31 80 THR A CA 1
ATOM 592 C C . THR A 1 80 ? 11.274 -5.672 -11.791 1.00 89.31 80 THR A C 1
ATOM 594 O O . THR A 1 80 ? 11.664 -6.369 -10.859 1.00 89.31 80 THR A O 1
ATOM 597 N N . VAL A 1 81 ? 11.132 -4.350 -11.685 1.00 87.31 81 VAL A N 1
ATOM 598 C CA . VAL A 1 81 ? 11.365 -3.596 -10.451 1.00 87.31 81 VAL A CA 1
ATOM 599 C C . VAL A 1 81 ? 10.146 -2.740 -10.160 1.00 87.31 81 VAL A C 1
ATOM 601 O O . VAL A 1 81 ? 9.675 -2.020 -11.041 1.00 87.31 81 VAL A O 1
ATOM 604 N N . VAL A 1 82 ? 9.650 -2.827 -8.925 1.00 89.56 82 VAL A N 1
ATOM 605 C CA . VAL A 1 82 ? 8.608 -1.966 -8.359 1.00 89.56 82 VAL A CA 1
ATOM 606 C C . VAL A 1 82 ? 9.003 -1.653 -6.923 1.00 89.56 82 VAL A C 1
ATOM 608 O O . VAL A 1 82 ? 8.866 -2.498 -6.041 1.00 89.56 82 VAL A O 1
ATOM 611 N N . ASP A 1 83 ? 9.517 -0.456 -6.687 1.00 89.81 83 ASP A N 1
ATOM 612 C CA . ASP A 1 83 ? 9.979 -0.025 -5.370 1.00 89.81 83 ASP A CA 1
ATOM 613 C C . ASP A 1 83 ? 9.810 1.488 -5.178 1.00 89.81 83 ASP A C 1
ATOM 615 O O . ASP A 1 83 ? 9.433 2.234 -6.088 1.00 89.81 83 ASP A O 1
ATOM 619 N N . GLU A 1 84 ? 10.059 1.930 -3.946 1.00 88.44 84 GLU A N 1
ATOM 620 C CA . GLU A 1 84 ? 10.015 3.333 -3.553 1.00 88.44 84 GLU A CA 1
ATOM 621 C C . GLU A 1 84 ? 11.354 3.772 -2.964 1.00 88.44 84 GLU A C 1
ATOM 623 O O . GLU A 1 84 ? 11.793 3.255 -1.931 1.00 88.44 84 GLU A O 1
ATOM 628 N N . VAL A 1 85 ? 11.972 4.792 -3.558 1.00 87.75 85 VAL A N 1
ATOM 629 C CA . VAL A 1 85 ? 13.240 5.364 -3.092 1.00 87.75 85 VAL A CA 1
ATOM 630 C C . VAL A 1 85 ? 13.035 6.687 -2.355 1.00 87.75 85 VAL A C 1
ATOM 632 O O . VAL A 1 85 ? 12.109 7.450 -2.623 1.00 87.75 85 VAL A O 1
ATOM 635 N N . ALA A 1 86 ? 13.914 6.941 -1.383 1.00 84.44 86 ALA A N 1
ATOM 636 C CA . ALA A 1 86 ? 13.842 8.093 -0.480 1.00 84.44 86 ALA A CA 1
ATOM 637 C C . ALA A 1 86 ? 14.024 9.451 -1.168 1.00 84.44 86 ALA A C 1
ATOM 639 O O . ALA A 1 86 ? 13.508 10.449 -0.686 1.00 84.44 86 ALA A O 1
ATOM 640 N N . ASP A 1 87 ? 14.791 9.485 -2.252 1.00 81.31 87 ASP A N 1
ATOM 641 C CA . ASP A 1 87 ? 15.261 10.717 -2.874 1.00 81.31 87 ASP A CA 1
ATOM 642 C C . ASP A 1 87 ? 15.373 10.521 -4.389 1.00 81.31 87 ASP A C 1
ATOM 644 O O . ASP A 1 87 ? 15.673 9.415 -4.848 1.00 81.31 87 ASP A O 1
ATOM 648 N N . ALA A 1 88 ? 15.164 11.592 -5.155 1.00 75.25 88 ALA A N 1
ATOM 649 C CA . ALA A 1 88 ? 15.306 11.580 -6.608 1.00 75.25 88 ALA A CA 1
ATOM 650 C C . ALA A 1 88 ? 16.729 11.196 -7.042 1.00 75.25 88 ALA A C 1
ATOM 652 O O . ALA A 1 88 ? 16.895 10.458 -8.006 1.00 75.25 88 ALA A O 1
ATOM 653 N N . ALA A 1 89 ? 17.757 11.637 -6.310 1.00 80.25 89 ALA A N 1
ATOM 654 C CA . ALA A 1 89 ? 19.158 11.326 -6.591 1.00 80.25 89 ALA A CA 1
ATOM 655 C C . ALA A 1 89 ? 19.494 9.838 -6.400 1.00 80.25 89 ALA A C 1
ATOM 657 O O . ALA A 1 89 ? 20.524 9.370 -6.877 1.00 80.25 89 ALA A O 1
ATOM 658 N N . LYS A 1 90 ? 18.629 9.087 -5.706 1.00 80.00 90 LYS A N 1
ATOM 659 C CA . LYS A 1 90 ? 18.757 7.635 -5.521 1.00 80.00 90 LYS A CA 1
ATOM 660 C C . LYS A 1 90 ? 17.996 6.833 -6.577 1.00 80.00 90 LYS A C 1
ATOM 662 O O . LYS A 1 90 ? 17.990 5.605 -6.501 1.00 80.00 90 LYS A O 1
ATOM 667 N N . LEU A 1 91 ? 17.352 7.493 -7.543 1.00 80.69 91 LEU A N 1
ATOM 668 C CA . LEU A 1 91 ? 16.816 6.828 -8.726 1.00 80.69 91 LEU A CA 1
ATOM 669 C C . LEU A 1 91 ? 17.981 6.391 -9.616 1.00 80.69 91 LEU A C 1
ATOM 671 O O . LEU A 1 91 ? 18.391 7.099 -10.531 1.00 80.69 91 LEU A O 1
ATOM 675 N N . ASP A 1 92 ? 18.526 5.217 -9.321 1.00 77.00 92 ASP A N 1
ATOM 676 C CA . ASP A 1 92 ? 19.512 4.582 -10.181 1.00 77.00 92 ASP A CA 1
ATOM 677 C C . ASP A 1 92 ? 18.805 3.751 -11.256 1.00 77.00 92 ASP A C 1
ATOM 679 O O . ASP A 1 92 ? 18.126 2.766 -10.960 1.00 77.00 92 ASP A O 1
ATOM 683 N N . PHE A 1 93 ? 18.958 4.166 -12.510 1.00 75.50 93 PHE A N 1
ATOM 684 C CA . PHE A 1 93 ? 18.512 3.410 -13.680 1.00 75.50 93 PHE A CA 1
ATOM 685 C C . PHE A 1 93 ? 19.667 2.653 -14.349 1.00 75.50 93 PHE A C 1
ATOM 687 O O . PHE A 1 93 ? 19.435 1.835 -15.232 1.00 75.50 93 PHE A O 1
ATOM 694 N N . THR A 1 94 ? 20.905 2.904 -13.915 1.00 70.31 94 THR A N 1
ATOM 695 C CA . THR A 1 94 ? 22.136 2.381 -14.519 1.00 70.31 94 THR A CA 1
ATOM 696 C C . THR A 1 94 ? 22.313 0.899 -14.211 1.00 70.31 94 THR A C 1
ATOM 698 O O . THR A 1 94 ? 22.626 0.115 -15.103 1.00 70.31 94 THR A O 1
ATOM 701 N N . SER A 1 95 ? 22.056 0.490 -12.963 1.00 68.62 95 SER A N 1
ATOM 702 C CA . SER A 1 95 ? 22.124 -0.919 -12.536 1.00 68.62 95 SER A CA 1
ATOM 703 C C . SER A 1 95 ? 21.084 -1.823 -13.195 1.00 68.62 95 SER A C 1
ATOM 705 O O . SER A 1 95 ? 21.238 -3.042 -13.185 1.00 68.62 95 SER A O 1
ATOM 707 N N . ALA A 1 96 ? 20.035 -1.247 -13.782 1.00 66.06 96 ALA A N 1
ATOM 708 C CA . ALA A 1 96 ? 18.996 -2.010 -14.454 1.00 66.06 96 ALA A CA 1
ATOM 709 C C . ALA A 1 96 ? 19.430 -2.511 -15.846 1.00 66.06 96 ALA A C 1
ATOM 711 O O . ALA A 1 96 ? 18.829 -3.450 -16.366 1.00 66.06 96 ALA A O 1
ATOM 712 N N . GLY A 1 97 ? 20.493 -1.936 -16.421 1.00 69.00 97 GLY A N 1
ATOM 713 C CA . GLY A 1 97 ? 21.024 -2.312 -17.729 1.00 69.00 97 GLY A CA 1
ATOM 714 C C . GLY A 1 97 ? 20.439 -1.490 -18.878 1.00 69.00 97 GLY A C 1
ATOM 715 O O . GLY A 1 97 ? 20.064 -0.330 -18.723 1.00 69.00 97 GLY A O 1
ATOM 716 N N . SER A 1 98 ? 20.419 -2.079 -20.069 1.00 72.06 98 SER A N 1
ATOM 717 C CA . SER A 1 98 ? 20.020 -1.423 -21.321 1.00 72.06 98 SER A CA 1
ATOM 718 C C . SER A 1 98 ? 18.625 -1.843 -21.768 1.00 72.06 98 SER A C 1
ATOM 720 O O . SER A 1 98 ? 18.155 -2.905 -21.370 1.00 72.06 98 SER A O 1
ATOM 722 N N . TYR A 1 99 ? 17.998 -1.050 -22.646 1.00 73.69 99 TYR A N 1
ATOM 723 C CA . TYR A 1 99 ? 16.686 -1.349 -23.239 1.00 73.69 99 TYR A CA 1
ATOM 724 C C . TYR A 1 99 ? 15.559 -1.422 -22.211 1.00 73.69 99 TYR A C 1
ATOM 726 O O . TYR A 1 99 ? 14.842 -2.415 -22.084 1.00 73.69 99 TYR A O 1
ATOM 734 N N . LEU A 1 100 ? 15.407 -0.340 -21.456 1.00 77.62 100 LEU A N 1
ATOM 735 C CA . LEU A 1 100 ? 14.378 -0.229 -20.434 1.00 77.62 100 LEU A CA 1
ATOM 736 C C . LEU A 1 100 ? 13.499 0.985 -20.677 1.00 77.62 100 LEU A C 1
ATOM 738 O O . LEU A 1 100 ? 13.949 2.042 -21.128 1.00 77.62 100 LEU A O 1
ATOM 742 N N . ILE A 1 101 ? 12.243 0.810 -20.295 1.00 83.00 101 ILE A N 1
ATOM 743 C CA . ILE A 1 101 ? 11.253 1.866 -20.138 1.00 83.00 101 ILE A CA 1
ATOM 744 C C . ILE A 1 101 ? 11.051 2.028 -18.637 1.00 83.00 101 ILE A C 1
ATOM 746 O O . ILE A 1 101 ? 10.613 1.099 -17.958 1.00 83.00 101 ILE A O 1
ATOM 750 N N . ALA A 1 102 ? 11.395 3.198 -18.105 1.00 84.56 102 ALA A N 1
ATOM 751 C CA . ALA A 1 102 ? 11.260 3.499 -16.687 1.00 84.56 102 ALA A CA 1
ATOM 752 C C . ALA A 1 102 ? 10.157 4.530 -16.458 1.00 84.56 102 ALA A C 1
ATOM 754 O O . ALA A 1 102 ? 10.250 5.660 -16.934 1.00 84.56 102 ALA A O 1
ATOM 755 N N . LEU A 1 103 ? 9.133 4.155 -15.692 1.00 85.56 103 LEU A N 1
ATOM 756 C CA . LEU A 1 103 ? 8.118 5.078 -15.189 1.00 85.56 103 LEU A CA 1
ATOM 757 C C . LEU A 1 103 ? 8.460 5.429 -13.744 1.00 85.56 103 LEU A C 1
ATOM 759 O O . LEU A 1 103 ? 8.639 4.530 -12.921 1.00 85.56 103 LEU A O 1
ATOM 763 N N . TYR A 1 104 ? 8.512 6.716 -13.421 1.00 83.69 104 TYR A N 1
ATOM 764 C CA . TYR A 1 104 ? 8.770 7.158 -12.056 1.00 83.69 104 TYR A CA 1
ATOM 765 C C . TYR A 1 104 ? 7.825 8.284 -11.649 1.00 83.69 104 TYR A C 1
ATOM 767 O O . TYR A 1 104 ? 7.422 9.121 -12.461 1.00 83.69 104 TYR A O 1
ATOM 775 N N . SER A 1 105 ? 7.437 8.292 -10.377 1.00 82.44 105 SER A N 1
ATOM 776 C CA . SER A 1 105 ? 6.551 9.316 -9.834 1.00 82.44 105 SER A CA 1
ATOM 777 C C . SER A 1 105 ? 6.790 9.565 -8.355 1.00 82.44 105 SER A C 1
ATOM 779 O O . SER A 1 105 ? 7.237 8.678 -7.640 1.00 82.44 105 SER A O 1
ATOM 781 N N . CYS A 1 106 ? 6.475 10.767 -7.890 1.00 80.81 106 CYS A N 1
ATOM 782 C CA . CYS A 1 106 ? 6.539 11.127 -6.478 1.00 80.81 106 CYS A CA 1
ATOM 783 C C . CYS A 1 106 ? 5.299 11.935 -6.095 1.00 80.81 106 CYS A C 1
ATOM 785 O O . CYS A 1 106 ? 4.772 12.709 -6.906 1.00 80.81 106 CYS A O 1
ATOM 787 N N . GLN A 1 107 ? 4.832 11.737 -4.863 1.00 73.50 107 GLN A N 1
ATOM 788 C CA . GLN A 1 107 ? 3.858 12.621 -4.233 1.00 73.50 107 GLN A CA 1
ATOM 789 C C . GLN A 1 107 ? 4.606 13.730 -3.516 1.00 73.50 107 GLN A C 1
ATOM 791 O O . GLN A 1 107 ? 5.319 13.469 -2.546 1.00 73.50 107 GLN A O 1
ATOM 796 N N . VAL A 1 108 ? 4.418 14.963 -3.972 1.00 67.44 108 VAL A N 1
ATOM 797 C CA . VAL A 1 108 ? 4.909 16.122 -3.233 1.00 67.44 108 VAL A CA 1
ATOM 798 C C . VAL A 1 108 ? 3.812 16.560 -2.277 1.00 67.44 108 VAL A C 1
ATOM 800 O O . VAL A 1 108 ? 2.683 16.831 -2.701 1.00 67.44 108 VAL A O 1
ATOM 803 N N . GLU A 1 109 ? 4.136 16.629 -0.988 1.00 61.81 109 GLU A N 1
ATOM 804 C CA . GLU A 1 109 ? 3.237 17.224 -0.006 1.00 61.81 109 GLU A CA 1
ATOM 805 C C . GLU A 1 109 ? 3.019 18.705 -0.357 1.00 61.81 109 GLU A C 1
ATOM 807 O O . GLU A 1 109 ? 3.948 19.515 -0.358 1.00 61.81 109 GLU A O 1
ATOM 812 N N . SER A 1 110 ? 1.784 19.057 -0.722 1.00 54.91 110 SER A N 1
ATOM 813 C CA . SER 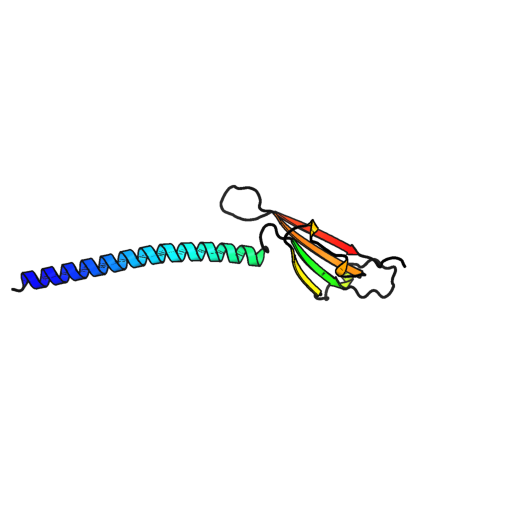A 1 110 ? 1.420 20.448 -0.986 1.00 54.91 110 SER A CA 1
ATOM 814 C C . SER A 1 110 ? 1.297 21.170 0.352 1.00 54.91 110 SER A C 1
ATOM 816 O O . SER A 1 110 ? 0.528 20.753 1.218 1.00 54.91 110 SER A O 1
ATOM 818 N N . GLY A 1 111 ? 2.085 22.228 0.539 1.00 50.19 111 GLY A N 1
ATOM 819 C CA . GLY A 1 111 ? 2.172 22.956 1.799 1.00 50.19 111 GLY A CA 1
ATOM 820 C C . GLY A 1 111 ? 0.803 23.363 2.355 1.00 50.19 111 GLY A C 1
ATOM 821 O O . GLY A 1 111 ? 0.068 24.122 1.732 1.00 50.19 111 GLY A O 1
ATOM 822 N N . ARG A 1 112 ? 0.505 22.843 3.554 1.00 58.91 112 ARG A N 1
ATOM 823 C CA . ARG A 1 112 ? -0.535 23.230 4.525 1.00 58.91 112 ARG A CA 1
ATOM 824 C C . ARG A 1 112 ? -1.552 24.274 4.041 1.00 58.91 112 ARG A C 1
ATOM 826 O O . ARG A 1 112 ? -1.305 25.476 4.169 1.00 58.91 112 ARG A O 1
ATOM 833 N N . ARG A 1 113 ? -2.766 23.822 3.714 1.00 51.81 113 ARG A N 1
ATOM 834 C CA . ARG A 1 113 ? -3.987 24.316 4.374 1.00 51.81 113 ARG A CA 1
ATOM 835 C C . ARG A 1 113 ? -5.235 23.544 3.943 1.00 51.81 113 ARG A C 1
ATOM 837 O O . ARG A 1 113 ? -5.542 23.443 2.764 1.00 51.81 113 ARG A O 1
ATOM 844 N N . TYR A 1 114 ? -5.963 23.128 4.975 1.00 36.09 114 TYR A N 1
ATOM 845 C CA . TYR A 1 114 ? -7.285 22.509 4.988 1.00 36.09 114 TYR A CA 1
ATOM 846 C C . TYR A 1 114 ? -7.336 21.033 4.611 1.00 36.09 114 TYR A C 1
ATOM 848 O O . TYR A 1 114 ? -6.642 20.537 3.733 1.00 36.09 114 TYR A O 1
ATOM 856 N N . HIS A 1 115 ? -8.149 20.336 5.394 1.00 47.97 115 HIS A N 1
ATOM 857 C CA . HIS A 1 115 ? -8.418 18.915 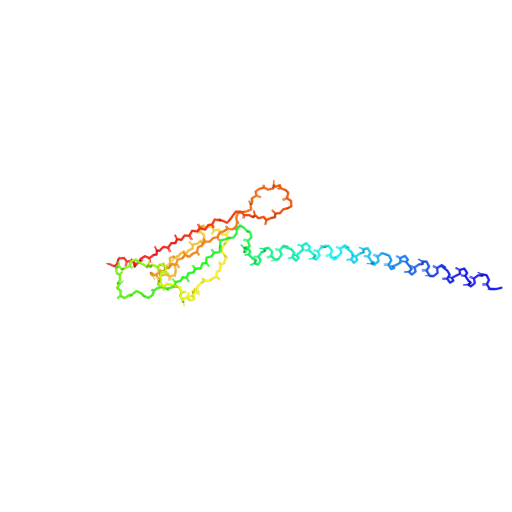5.358 1.00 47.97 115 HIS A CA 1
ATOM 858 C C . HIS A 1 115 ? -8.816 18.472 3.947 1.00 47.97 115 HIS A C 1
ATOM 860 O O . HIS A 1 115 ? -9.980 18.545 3.598 1.00 47.97 115 HIS A O 1
ATOM 866 N N . HIS A 1 116 ? -7.841 18.071 3.136 1.00 45.88 116 HIS A N 1
ATOM 867 C CA . HIS A 1 116 ? -7.929 17.073 2.071 1.00 45.88 116 HIS A CA 1
ATOM 868 C C . HIS A 1 116 ? -6.515 16.909 1.501 1.00 45.88 116 HIS A C 1
ATOM 870 O O . HIS A 1 116 ? -5.996 17.768 0.792 1.00 45.88 116 HIS A O 1
ATOM 876 N N . HIS A 1 117 ? -5.855 15.817 1.889 1.00 48.22 117 HIS A N 1
ATOM 877 C CA . HIS A 1 117 ? -4.478 15.514 1.510 1.00 48.22 117 HIS A CA 1
ATOM 878 C C . HIS A 1 117 ? -4.451 14.974 0.078 1.00 48.22 117 HIS A C 1
ATOM 880 O O . HIS A 1 117 ? -4.317 13.773 -0.136 1.00 48.22 117 HIS A O 1
ATOM 886 N N . THR A 1 118 ? -4.586 15.854 -0.909 1.00 49.56 118 THR A N 1
ATOM 887 C CA . THR A 1 118 ? -4.308 15.503 -2.304 1.00 49.56 118 THR A CA 1
ATOM 888 C C . THR A 1 118 ? -3.037 16.232 -2.722 1.00 49.56 118 THR A C 1
ATOM 890 O O . THR A 1 118 ? -3.069 17.389 -3.137 1.00 49.56 118 THR A O 1
ATOM 893 N N . GLY A 1 119 ? -1.892 15.571 -2.530 1.00 57.66 119 GLY A N 1
ATOM 894 C CA . GLY A 1 119 ? -0.592 16.048 -3.004 1.00 57.66 119 GLY A CA 1
ATOM 895 C C . GLY A 1 119 ? -0.521 16.068 -4.534 1.00 57.66 119 GLY A C 1
ATOM 896 O O . GLY A 1 119 ? -1.222 15.320 -5.217 1.00 57.66 119 GLY A O 1
ATOM 897 N N . ALA A 1 120 ? 0.327 16.930 -5.094 1.00 61.06 120 ALA A N 1
ATOM 898 C CA . ALA A 1 120 ? 0.545 16.968 -6.537 1.00 61.06 120 ALA A CA 1
ATOM 899 C C . ALA A 1 120 ? 1.437 15.786 -6.960 1.00 61.06 120 ALA A C 1
ATOM 901 O O . ALA A 1 120 ? 2.550 15.628 -6.449 1.00 61.06 120 ALA A O 1
ATOM 902 N N . ARG A 1 121 ? 0.970 14.967 -7.916 1.00 68.38 121 ARG A N 1
ATOM 903 C CA . ARG A 1 121 ? 1.765 13.876 -8.505 1.00 68.38 121 ARG A CA 1
ATOM 904 C C . ARG A 1 121 ? 2.715 14.443 -9.558 1.00 68.38 121 ARG A C 1
ATOM 906 O O . ARG A 1 121 ? 2.255 14.927 -10.590 1.00 68.38 121 ARG A O 1
ATOM 913 N N . ARG A 1 122 ? 4.029 14.332 -9.355 1.00 72.19 122 ARG A N 1
ATOM 914 C CA . ARG A 1 122 ? 5.007 14.523 -10.441 1.00 72.19 122 ARG A CA 1
ATOM 915 C C . ARG A 1 122 ? 5.299 13.170 -11.067 1.00 72.19 122 ARG A C 1
ATOM 917 O O . ARG A 1 122 ? 5.662 12.250 -10.341 1.00 72.19 122 ARG A O 1
ATOM 924 N N . GLN A 1 123 ? 5.117 13.045 -12.378 1.00 78.69 123 GLN A N 1
ATOM 925 C CA . GLN A 1 123 ? 5.389 11.821 -13.133 1.00 78.69 123 GLN A CA 1
ATOM 926 C C . GLN A 1 123 ? 6.372 12.126 -14.257 1.00 78.69 123 GLN A C 1
ATOM 928 O O . GLN A 1 123 ? 6.320 13.202 -14.851 1.00 78.69 123 GLN A O 1
ATOM 933 N N . GLY A 1 124 ? 7.262 11.184 -14.533 1.00 78.19 124 GLY A N 1
ATOM 934 C CA . GLY A 1 124 ? 8.234 11.280 -15.606 1.00 78.19 124 GLY A CA 1
ATOM 935 C C . GLY A 1 124 ? 8.542 9.912 -16.190 1.00 78.19 124 GLY A C 1
ATOM 936 O O . GLY A 1 124 ? 8.142 8.872 -15.658 1.00 78.19 124 GLY A O 1
ATOM 937 N N . PHE A 1 125 ? 9.236 9.938 -17.317 1.00 80.00 125 PHE A N 1
ATOM 938 C CA . PHE A 1 125 ? 9.543 8.754 -18.087 1.00 80.00 125 PHE A CA 1
ATOM 939 C C . PHE A 1 125 ? 10.954 8.837 -18.674 1.00 80.00 125 PHE A C 1
ATOM 941 O O . PHE A 1 125 ? 11.383 9.909 -19.098 1.00 80.00 125 PHE A O 1
ATOM 948 N N . LEU A 1 126 ? 11.656 7.703 -18.700 1.00 77.75 126 LEU A N 1
ATOM 949 C CA . LEU A 1 126 ? 12.999 7.571 -19.258 1.00 77.75 126 LEU A CA 1
ATOM 950 C C . LEU A 1 126 ? 13.083 6.330 -20.167 1.00 77.75 126 LEU A C 1
ATOM 952 O O . LEU A 1 126 ? 12.719 5.230 -19.748 1.00 77.75 126 LEU A O 1
ATOM 956 N N . MET A 1 127 ? 13.592 6.517 -21.392 1.00 78.25 127 MET A N 1
ATOM 957 C CA . MET A 1 127 ? 14.002 5.443 -22.314 1.00 78.25 127 MET A CA 1
ATOM 958 C C . MET A 1 127 ? 15.516 5.372 -22.330 1.00 78.25 127 MET A C 1
ATOM 960 O O . MET A 1 127 ? 16.164 6.373 -22.635 1.00 78.25 127 MET A O 1
ATOM 964 N N . ILE A 1 128 ? 16.069 4.196 -22.051 1.00 69.00 128 ILE A N 1
ATOM 965 C CA . ILE A 1 128 ? 17.512 3.968 -22.143 1.00 69.00 128 ILE A CA 1
ATOM 966 C C . ILE A 1 128 ? 17.779 3.064 -23.356 1.00 69.00 128 ILE A C 1
ATOM 968 O O . ILE A 1 128 ? 17.414 1.884 -23.310 1.00 69.00 128 ILE A O 1
ATOM 972 N N . PRO A 1 129 ? 18.370 3.585 -24.450 1.00 64.31 129 PRO A N 1
ATOM 973 C CA . PRO A 1 129 ? 18.855 2.754 -25.553 1.00 64.31 129 PRO A CA 1
ATOM 974 C C . PRO A 1 129 ? 20.090 1.943 -25.118 1.00 64.31 129 PRO A C 1
ATOM 976 O O . PRO A 1 129 ? 20.602 2.120 -24.013 1.00 64.31 129 PRO A O 1
ATOM 979 N N . ALA A 1 130 ? 20.589 1.045 -25.967 1.00 56.66 130 ALA A N 1
ATOM 980 C CA . ALA A 1 130 ? 21.852 0.356 -25.693 1.00 56.66 130 ALA A CA 1
ATOM 981 C C . ALA A 1 130 ? 23.009 1.344 -25.461 1.00 56.66 130 ALA A C 1
ATOM 983 O O . ALA A 1 130 ? 23.056 2.373 -26.144 1.00 56.66 130 ALA A O 1
ATOM 984 N N . PRO A 1 131 ? 23.982 1.040 -24.577 1.00 57.16 131 PRO A N 1
ATOM 985 C CA . PRO A 1 131 ? 25.286 1.662 -24.667 1.00 57.16 131 PRO A CA 1
ATOM 986 C C . PRO A 1 131 ? 25.842 1.312 -26.045 1.00 57.16 131 PRO A C 1
ATOM 988 O O . PRO A 1 131 ? 25.881 0.143 -26.434 1.00 57.16 131 PRO A O 1
ATOM 991 N N . TYR A 1 132 ? 26.230 2.340 -26.793 1.00 46.03 132 TYR A N 1
ATOM 992 C CA . TYR A 1 132 ? 27.058 2.157 -27.972 1.00 46.03 132 TYR A CA 1
ATOM 993 C C . TYR A 1 132 ? 28.364 1.507 -27.495 1.00 46.03 132 TYR A C 1
ATOM 995 O O . TYR A 1 132 ? 29.117 2.136 -26.748 1.00 46.03 132 TYR A O 1
ATOM 1003 N N . LEU A 1 133 ? 28.573 0.235 -27.843 1.00 47.56 133 LEU A N 1
ATOM 1004 C CA . LEU A 1 133 ? 29.913 -0.352 -27.892 1.00 47.56 133 LEU A CA 1
ATOM 1005 C C . LEU A 1 133 ? 30.662 0.235 -29.088 1.00 47.56 133 LEU A C 1
ATOM 1007 O O . LEU A 1 133 ? 30.015 0.397 -30.151 1.00 47.56 133 LEU A O 1
#